Protein AF-A0A1G7EIA3-F1 (afdb_monomer_lite)

Radius of gyration: 13.45 Å; chains: 1; bounding box: 32×22×33 Å

Secondary structure (DSSP, 8-state):
--SS---EEEEEEEE-TT--HHHHHHHHTTHHHHHHHHH-GGGTT-EEEEEEEE---

Organism: NCBI:txid69960

pLDDT: mean 73.58, std 9.99, range [45.94, 85.62]

Sequence (57 aa):
MDEDGEEVLLIRTAMTKDTTENDFSGRFSGLTGRVRDALGEDRRGVFPVIRPIEAHA

Structure (mmCIF, N/CA/C/O backbone):
data_AF-A0A1G7EIA3-F1
#
_entry.id   AF-A0A1G7EIA3-F1
#
loop_
_atom_site.group_PDB
_atom_site.id
_atom_site.type_symbol
_atom_site.label_atom_id
_atom_site.label_alt_id
_atom_site.label_comp_id
_atom_site.label_asym_id
_atom_site.label_entity_id
_atom_site.label_seq_id
_atom_site.pdbx_PDB_ins_code
_atom_site.Cartn_x
_atom_site.Cartn_y
_atom_site.Cartn_z
_atom_site.occupancy
_atom_site.B_iso_or_equiv
_atom_site.auth_seq_id
_atom_site.auth_comp_id
_atom_site.auth_asym_id
_atom_site.auth_atom_id
_atom_site.pdbx_PDB_model_num
ATOM 1 N N . MET A 1 1 ? -3.515 -16.752 15.295 1.00 47.19 1 MET A N 1
ATOM 2 C CA . MET A 1 1 ? -4.229 -15.469 15.362 1.00 47.19 1 MET A CA 1
ATOM 3 C C . MET A 1 1 ? -3.307 -14.572 16.136 1.00 47.19 1 MET A C 1
ATOM 5 O O . MET A 1 1 ? -2.983 -14.936 17.257 1.00 47.19 1 MET A O 1
ATOM 9 N N . ASP A 1 2 ? -2.772 -13.546 15.490 1.00 50.56 2 ASP A N 1
ATOM 10 C CA . ASP A 1 2 ? -1.944 -12.548 16.159 1.00 50.56 2 ASP A CA 1
ATOM 11 C C . ASP A 1 2 ? -2.774 -11.924 17.296 1.00 50.56 2 ASP A C 1
ATOM 13 O O . ASP A 1 2 ? -3.982 -11.731 17.161 1.00 50.56 2 ASP A O 1
ATOM 17 N N . GLU A 1 3 ? -2.154 -11.783 18.465 1.00 57.91 3 GLU A N 1
ATOM 18 C CA . GLU A 1 3 ? -2.815 -11.730 19.782 1.00 57.91 3 GLU A CA 1
ATOM 19 C C . GLU A 1 3 ? -3.488 -10.381 20.116 1.00 57.91 3 GLU A C 1
ATOM 21 O O . GLU A 1 3 ? -4.050 -10.215 21.196 1.00 57.91 3 GLU A O 1
ATOM 26 N N . ASP A 1 4 ? -3.542 -9.473 19.145 1.00 57.91 4 ASP A N 1
ATOM 27 C CA . ASP A 1 4 ? -4.360 -8.267 19.114 1.00 57.91 4 ASP A CA 1
ATOM 28 C C . ASP A 1 4 ? -5.236 -8.377 17.862 1.00 57.91 4 ASP A C 1
ATOM 30 O O . ASP A 1 4 ? -4.711 -8.498 16.760 1.00 57.91 4 ASP A O 1
ATOM 34 N N . GLY A 1 5 ? -6.563 -8.394 17.997 1.00 57.72 5 GLY A N 1
ATOM 35 C CA . GLY A 1 5 ? -7.514 -8.643 16.898 1.00 57.72 5 GLY A CA 1
ATOM 36 C C . GLY A 1 5 ? -7.585 -7.559 15.807 1.00 57.72 5 GLY A C 1
ATOM 37 O O . GLY A 1 5 ? -8.678 -7.254 15.333 1.00 57.72 5 GLY A O 1
ATOM 38 N N . GLU A 1 6 ? -6.463 -6.948 15.432 1.00 66.88 6 GLU A N 1
ATOM 39 C CA . GLU A 1 6 ? -6.348 -5.988 14.343 1.00 66.88 6 GLU A CA 1
ATOM 40 C C . GLU A 1 6 ? -6.394 -6.726 12.999 1.00 66.88 6 GLU A C 1
ATOM 42 O O . GLU A 1 6 ? -5.542 -7.550 12.661 1.00 66.88 6 GLU A O 1
ATOM 47 N N . GLU A 1 7 ? -7.440 -6.456 12.220 1.00 72.12 7 GLU A N 1
ATOM 48 C CA . GLU A 1 7 ? -7.597 -7.027 10.887 1.00 72.12 7 GLU A CA 1
ATOM 49 C C . GLU A 1 7 ? -6.563 -6.390 9.944 1.00 72.12 7 GLU A C 1
ATOM 51 O O . GLU A 1 7 ? -6.591 -5.191 9.669 1.00 72.12 7 GLU A O 1
ATOM 56 N N . VAL A 1 8 ? -5.623 -7.194 9.443 1.00 77.88 8 VAL A N 1
ATOM 57 C CA . VAL A 1 8 ? -4.564 -6.734 8.533 1.00 77.88 8 VAL A CA 1
ATOM 58 C C . VAL A 1 8 ? -4.862 -7.186 7.106 1.00 77.88 8 VAL A C 1
ATOM 60 O O . VAL A 1 8 ? -5.064 -8.373 6.843 1.00 77.88 8 VAL A O 1
ATOM 63 N N . LEU A 1 9 ? -4.805 -6.252 6.150 1.00 82.19 9 LEU A N 1
ATOM 64 C CA . LEU A 1 9 ? -4.890 -6.570 4.723 1.00 82.19 9 LEU A CA 1
ATOM 65 C C . LEU A 1 9 ? -3.492 -6.615 4.107 1.00 82.19 9 LEU A C 1
ATOM 67 O O . LEU A 1 9 ? -2.886 -5.581 3.829 1.00 82.19 9 LEU A O 1
ATOM 71 N N . LEU A 1 10 ? -2.985 -7.818 3.844 1.00 82.44 10 LEU A N 1
ATOM 72 C CA . LEU A 1 10 ? -1.710 -7.991 3.151 1.00 82.44 10 LEU A CA 1
ATOM 73 C C . LEU A 1 10 ? -1.892 -7.889 1.630 1.00 82.44 10 LEU A C 1
ATOM 75 O O . LEU A 1 10 ? -2.544 -8.730 1.013 1.00 82.44 10 LEU A O 1
ATOM 79 N N . ILE A 1 11 ? -1.238 -6.907 1.014 1.00 83.12 11 ILE A N 1
ATOM 80 C CA . ILE A 1 11 ? -1.208 -6.710 -0.438 1.00 83.12 11 ILE A CA 1
ATOM 81 C C . ILE A 1 11 ? 0.178 -7.087 -0.948 1.00 83.12 11 ILE A C 1
ATOM 83 O O . ILE A 1 11 ? 1.173 -6.444 -0.616 1.00 83.12 11 ILE A O 1
ATOM 87 N N . ARG A 1 12 ? 0.247 -8.136 -1.770 1.00 82.44 12 ARG A N 1
ATOM 88 C CA . ARG A 1 12 ? 1.491 -8.577 -2.411 1.00 82.44 12 ARG A CA 1
ATOM 89 C C . ARG A 1 12 ? 1.607 -7.976 -3.801 1.00 82.44 12 ARG A C 1
ATOM 91 O O . ARG A 1 12 ? 0.737 -8.191 -4.640 1.00 82.44 12 ARG A O 1
ATOM 98 N N . THR A 1 13 ? 2.691 -7.255 -4.049 1.00 78.94 13 THR A N 1
ATOM 99 C CA . THR A 1 13 ? 2.948 -6.604 -5.337 1.00 78.94 13 THR A CA 1
ATOM 100 C C . THR A 1 13 ? 4.133 -7.267 -6.019 1.00 78.94 13 THR A C 1
ATOM 102 O O . THR A 1 13 ? 5.249 -7.195 -5.511 1.00 78.9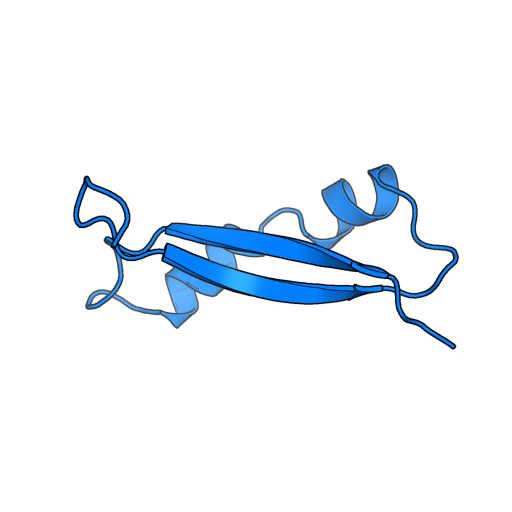4 13 THR A O 1
ATOM 105 N N . ALA A 1 14 ? 3.900 -7.913 -7.162 1.00 79.56 14 ALA A N 1
ATOM 106 C CA . ALA A 1 14 ? 4.981 -8.427 -7.994 1.00 79.56 14 ALA A CA 1
ATOM 107 C C . ALA A 1 14 ? 5.680 -7.261 -8.697 1.00 79.56 14 ALA A C 1
ATOM 109 O O . ALA A 1 14 ? 5.021 -6.423 -9.317 1.00 79.56 14 ALA A O 1
ATOM 110 N N . MET A 1 15 ? 7.003 -7.199 -8.581 1.00 73.50 15 MET A N 1
ATOM 111 C CA . MET A 1 15 ? 7.809 -6.144 -9.194 1.00 73.50 15 MET A CA 1
ATOM 112 C C . MET A 1 15 ? 8.736 -6.726 -10.253 1.00 73.50 15 MET A C 1
ATOM 114 O O . MET A 1 15 ? 9.222 -7.846 -10.107 1.00 73.50 15 MET A O 1
ATOM 118 N N . THR A 1 16 ? 9.010 -5.962 -11.311 1.00 77.75 16 THR A N 1
ATOM 119 C CA . THR A 1 16 ? 10.067 -6.321 -12.265 1.00 77.7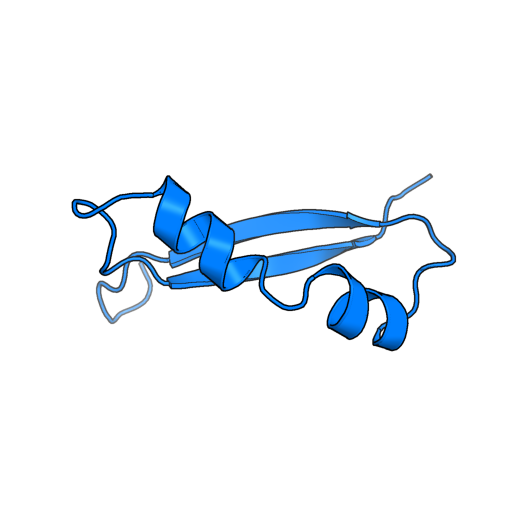5 16 THR A CA 1
ATOM 120 C C . THR A 1 16 ? 11.418 -6.314 -11.550 1.00 77.75 16 THR A C 1
ATOM 122 O O . THR A 1 16 ? 11.625 -5.480 -10.667 1.00 77.75 16 THR A O 1
ATOM 125 N N . LYS A 1 17 ? 12.335 -7.213 -11.937 1.00 70.44 17 LYS A N 1
ATOM 126 C CA . LYS A 1 17 ? 13.649 -7.396 -11.284 1.00 70.44 17 LYS A CA 1
ATOM 127 C C . LYS A 1 17 ? 14.468 -6.110 -11.151 1.00 70.44 17 LYS A C 1
ATOM 129 O O . LYS A 1 17 ? 15.231 -5.982 -10.205 1.00 70.44 17 LYS A O 1
ATOM 134 N N . ASP A 1 18 ? 14.276 -5.155 -12.054 1.00 72.44 18 ASP A N 1
ATOM 135 C CA . ASP A 1 18 ? 14.998 -3.878 -12.055 1.00 72.44 18 ASP A CA 1
ATOM 136 C C . ASP A 1 18 ? 14.419 -2.832 -11.087 1.00 72.44 18 ASP A C 1
ATOM 138 O O . ASP A 1 18 ? 14.876 -1.692 -11.059 1.00 72.44 18 ASP A O 1
ATOM 142 N N . THR A 1 19 ? 13.382 -3.175 -10.317 1.00 69.94 19 THR A N 1
ATOM 143 C CA . THR A 1 19 ? 12.759 -2.234 -9.381 1.00 69.94 19 THR A CA 1
ATOM 144 C C . THR A 1 19 ? 13.573 -2.145 -8.097 1.00 69.94 19 THR A C 1
ATOM 146 O O . THR A 1 19 ? 13.700 -3.129 -7.372 1.00 69.94 19 THR A O 1
ATOM 149 N N . THR A 1 20 ? 14.088 -0.956 -7.789 1.00 72.38 20 THR A N 1
ATOM 150 C CA . THR A 1 20 ? 14.812 -0.703 -6.536 1.00 72.38 20 THR A CA 1
ATOM 151 C C . THR A 1 20 ? 13.859 -0.394 -5.375 1.00 72.38 20 THR A C 1
ATOM 153 O O . THR A 1 20 ? 12.697 -0.036 -5.581 1.00 72.38 20 THR A O 1
ATOM 156 N N . GLU A 1 21 ? 14.346 -0.450 -4.131 1.00 69.75 21 GLU A N 1
ATOM 157 C CA . GLU A 1 21 ? 13.579 0.017 -2.960 1.00 69.75 21 GLU A CA 1
ATOM 158 C C . GLU A 1 21 ? 13.150 1.491 -3.091 1.00 69.75 21 GLU A C 1
ATOM 160 O O . GLU A 1 21 ? 12.080 1.882 -2.622 1.00 69.75 21 GLU A O 1
ATOM 165 N N . ASN A 1 22 ? 13.951 2.307 -3.785 1.00 70.19 22 ASN A N 1
ATOM 166 C CA . ASN A 1 22 ? 13.662 3.722 -4.014 1.00 70.19 22 ASN A CA 1
ATOM 167 C C . ASN A 1 22 ? 12.571 3.924 -5.084 1.00 70.19 22 ASN A C 1
ATOM 169 O O . ASN A 1 22 ? 11.739 4.824 -4.976 1.00 70.19 22 ASN A O 1
ATOM 173 N N . ASP A 1 23 ? 12.518 3.047 -6.093 1.00 71.62 23 ASP A N 1
ATOM 174 C CA . ASP A 1 23 ? 11.384 2.975 -7.017 1.00 71.62 23 ASP A CA 1
ATOM 175 C C . ASP A 1 23 ? 10.107 2.532 -6.297 1.00 71.62 23 ASP A C 1
ATOM 177 O O . ASP A 1 23 ? 9.026 3.040 -6.597 1.00 71.62 23 ASP A O 1
ATOM 181 N N . PHE A 1 24 ? 10.210 1.592 -5.351 1.00 72.12 24 PHE A N 1
ATOM 182 C CA . PHE A 1 24 ? 9.063 1.120 -4.578 1.00 72.12 24 PHE A CA 1
ATOM 183 C C . PHE A 1 24 ? 8.471 2.243 -3.722 1.00 72.12 24 PHE A C 1
ATOM 185 O O . PHE A 1 24 ? 7.279 2.527 -3.828 1.00 72.12 24 PHE A O 1
ATOM 192 N N . SER A 1 25 ? 9.290 2.939 -2.931 1.00 72.62 25 SER A N 1
ATOM 193 C CA . SER A 1 25 ? 8.804 4.035 -2.086 1.00 72.62 25 SER A CA 1
ATOM 194 C C . SER A 1 25 ? 8.142 5.148 -2.910 1.00 72.62 25 SER A C 1
ATOM 196 O O . SER A 1 25 ? 7.065 5.616 -2.546 1.00 72.62 25 SER A O 1
ATOM 198 N N . GLY A 1 26 ? 8.717 5.514 -4.062 1.00 74.06 26 GLY A N 1
ATOM 199 C CA . GLY A 1 26 ? 8.166 6.535 -4.954 1.00 74.06 26 GLY A CA 1
ATOM 200 C C . GLY A 1 26 ? 6.884 6.108 -5.675 1.00 74.06 26 GLY A C 1
ATOM 201 O O . GLY A 1 26 ? 5.912 6.863 -5.701 1.00 74.06 26 GLY A O 1
ATOM 202 N N . ARG A 1 27 ? 6.847 4.897 -6.246 1.00 70.62 27 ARG A N 1
ATOM 203 C CA . ARG A 1 27 ? 5.702 4.408 -7.044 1.00 70.62 27 ARG A CA 1
ATOM 204 C C . ARG A 1 27 ? 4.508 4.003 -6.190 1.00 70.62 27 ARG A C 1
ATOM 206 O O . ARG A 1 27 ? 3.370 4.126 -6.638 1.00 70.62 27 ARG A O 1
ATOM 213 N N . PHE A 1 28 ? 4.766 3.503 -4.986 1.00 72.81 28 PHE A N 1
ATOM 214 C CA . PHE A 1 28 ? 3.736 3.014 -4.071 1.00 72.81 28 PHE A CA 1
ATOM 215 C C . PHE A 1 28 ? 3.400 4.033 -2.982 1.00 72.81 28 PHE A C 1
ATOM 217 O O . PHE A 1 28 ? 2.511 3.782 -2.163 1.00 72.81 28 PHE A O 1
ATOM 224 N N . SER A 1 29 ? 4.034 5.213 -3.018 1.00 70.12 29 SER A N 1
ATOM 225 C CA . SER A 1 29 ? 3.610 6.373 -2.241 1.00 70.12 29 SER A CA 1
ATOM 226 C C . SER A 1 29 ? 2.125 6.643 -2.489 1.00 70.12 29 SER A C 1
ATOM 228 O O . SER A 1 29 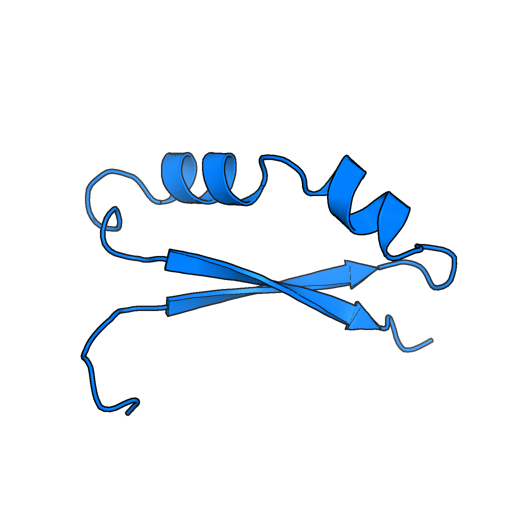? 1.675 6.837 -3.619 1.00 70.12 29 SER A O 1
ATOM 230 N N . GLY A 1 30 ? 1.334 6.586 -1.419 1.00 76.50 30 GLY A N 1
ATOM 231 C CA . GLY A 1 30 ? -0.112 6.790 -1.475 1.00 76.50 30 GLY A CA 1
ATOM 232 C C . GLY A 1 30 ? -0.950 5.570 -1.874 1.00 76.50 30 GLY A C 1
ATOM 233 O O . GLY A 1 30 ? -2.176 5.673 -1.821 1.00 76.50 30 GLY A O 1
ATOM 234 N N . LEU A 1 31 ? -0.363 4.405 -2.199 1.00 80.81 31 LEU A N 1
ATOM 235 C CA . LEU A 1 31 ? -1.158 3.192 -2.454 1.00 80.81 31 LEU A CA 1
ATOM 236 C C . LEU A 1 31 ? -1.942 2.779 -1.202 1.00 80.81 31 LEU A C 1
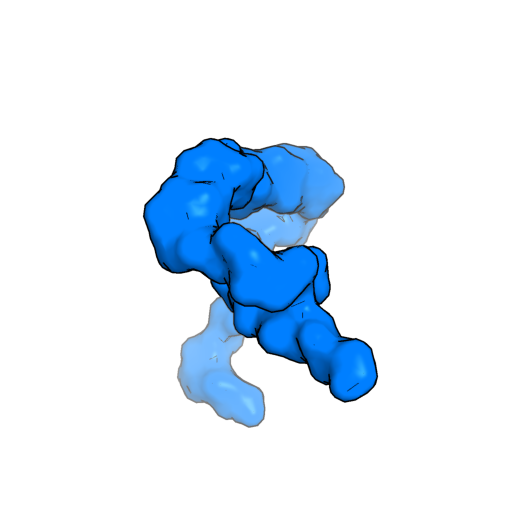ATOM 238 O O . LEU A 1 31 ? -3.120 2.459 -1.310 1.00 80.81 31 LEU A O 1
ATOM 242 N N . THR A 1 32 ? -1.332 2.871 -0.018 1.00 78.62 32 THR A N 1
ATOM 243 C CA . THR A 1 32 ? -2.022 2.668 1.267 1.00 78.62 32 THR A CA 1
ATOM 244 C C . THR A 1 32 ? -3.267 3.553 1.368 1.00 78.62 32 THR A C 1
ATOM 246 O O . THR A 1 32 ? -4.327 3.065 1.740 1.00 78.62 32 THR A O 1
ATOM 249 N N . GLY A 1 33 ? -3.170 4.833 0.986 1.00 80.50 33 GLY A N 1
ATOM 250 C CA . GLY A 1 33 ? -4.307 5.760 0.974 1.00 80.50 33 GLY A CA 1
ATOM 251 C C . GLY A 1 33 ? -5.413 5.308 0.022 1.00 80.50 33 GLY A C 1
ATOM 252 O O . GLY A 1 33 ? -6.547 5.132 0.445 1.00 80.50 33 GLY A O 1
ATOM 253 N N . ARG A 1 34 ? -5.061 4.992 -1.231 1.00 84.81 34 ARG A N 1
ATOM 254 C CA . ARG A 1 34 ? -6.023 4.509 -2.239 1.00 84.81 34 ARG A CA 1
ATOM 255 C C . ARG A 1 34 ? -6.716 3.212 -1.831 1.00 84.81 34 ARG A C 1
ATOM 257 O O . ARG A 1 34 ? -7.895 3.032 -2.108 1.00 84.81 34 ARG A O 1
ATOM 264 N N . VAL A 1 35 ? -5.983 2.303 -1.193 1.00 83.50 35 VAL A N 1
ATOM 265 C CA . VAL A 1 35 ? -6.542 1.051 -0.674 1.00 83.50 35 VAL A CA 1
ATOM 266 C C . VAL A 1 35 ? -7.542 1.347 0.437 1.00 83.50 35 VAL A C 1
ATOM 268 O O . VAL A 1 35 ? -8.623 0.772 0.431 1.00 83.50 35 VAL A O 1
ATOM 271 N N . ARG A 1 36 ? -7.224 2.266 1.354 1.00 81.81 36 ARG A N 1
ATOM 272 C CA . ARG A 1 36 ? -8.155 2.677 2.413 1.00 81.81 36 ARG A CA 1
ATOM 273 C C . ARG A 1 36 ? -9.411 3.333 1.848 1.00 81.81 36 ARG A C 1
ATOM 275 O O . ARG A 1 36 ? -10.501 3.002 2.297 1.00 81.81 36 ARG A O 1
ATOM 282 N N . ASP A 1 37 ? -9.267 4.187 0.838 1.00 85.31 37 ASP A N 1
ATOM 283 C CA . ASP A 1 37 ? -10.407 4.814 0.163 1.00 85.31 37 ASP A CA 1
ATOM 284 C C . ASP A 1 37 ? -11.299 3.764 -0.522 1.00 85.31 37 ASP A C 1
ATOM 286 O O . ASP A 1 37 ? -12.522 3.819 -0.415 1.00 85.31 37 ASP A O 1
ATOM 290 N N . ALA A 1 38 ? -10.695 2.767 -1.180 1.00 85.62 38 ALA A N 1
ATOM 291 C CA . ALA A 1 38 ? -11.415 1.691 -1.862 1.00 85.62 38 ALA A CA 1
ATOM 292 C C . ALA A 1 38 ? -12.080 0.688 -0.903 1.00 85.62 38 ALA A C 1
ATOM 294 O O . ALA A 1 38 ? -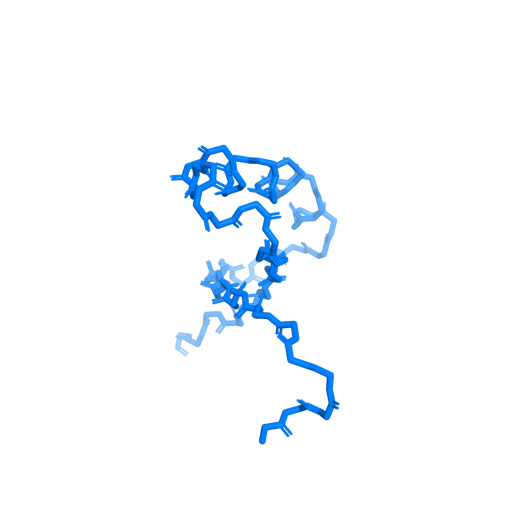13.114 0.114 -1.240 1.00 85.62 38 ALA A O 1
ATOM 295 N N . LEU A 1 39 ? -11.493 0.460 0.275 1.00 83.94 39 LEU A N 1
ATOM 296 C CA . LEU A 1 39 ? -12.055 -0.406 1.315 1.00 83.94 39 LEU A CA 1
ATOM 297 C C . LEU A 1 39 ? -13.325 0.176 1.949 1.00 83.94 39 LEU A C 1
ATOM 299 O O . LEU A 1 39 ? -14.123 -0.582 2.499 1.00 83.94 39 LEU A O 1
ATOM 303 N N . GLY A 1 40 ? -13.524 1.491 1.844 1.00 82.62 40 GLY A N 1
ATOM 304 C CA . GLY A 1 40 ? -14.712 2.162 2.349 1.00 82.62 40 GLY A CA 1
ATOM 305 C C . GLY A 1 40 ? -14.791 2.207 3.877 1.00 82.62 40 GLY A C 1
ATOM 306 O O . GLY A 1 40 ? -13.853 1.865 4.601 1.00 82.62 40 GLY A O 1
ATOM 307 N N . GLU A 1 41 ? -15.930 2.683 4.382 1.00 79.00 41 GLU A N 1
ATOM 308 C CA . GLU A 1 41 ? -16.097 2.966 5.811 1.00 79.00 41 GLU A CA 1
ATOM 309 C C . GLU A 1 41 ? -16.111 1.709 6.686 1.00 79.00 41 GLU A C 1
ATOM 311 O O . GLU A 1 41 ? -15.550 1.734 7.782 1.00 79.00 41 GLU A O 1
ATOM 316 N N . ASP A 1 42 ? -16.655 0.603 6.171 1.00 75.94 42 ASP A N 1
ATOM 317 C CA . ASP A 1 42 ? -16.790 -0.674 6.884 1.00 75.94 42 ASP A CA 1
ATOM 318 C C . ASP A 1 42 ? -15.446 -1.306 7.270 1.00 75.94 42 ASP A C 1
ATOM 320 O O . ASP A 1 42 ? -15.375 -2.125 8.183 1.00 75.94 42 ASP A O 1
ATOM 324 N N . ARG A 1 43 ? -14.363 -0.925 6.584 1.00 74.44 43 ARG A N 1
ATOM 325 C CA . ARG A 1 43 ? -13.018 -1.486 6.769 1.00 74.44 43 ARG A CA 1
ATOM 326 C C . ARG A 1 43 ? -11.973 -0.427 7.119 1.00 74.44 43 ARG A C 1
ATOM 328 O O . ARG A 1 43 ? -10.779 -0.653 6.952 1.00 74.44 43 ARG A O 1
ATOM 335 N N . ARG A 1 44 ? -12.393 0.719 7.675 1.00 73.50 44 ARG A N 1
ATOM 336 C CA . ARG A 1 44 ? -11.480 1.776 8.169 1.00 73.50 44 ARG A CA 1
ATOM 337 C C . ARG A 1 44 ? -10.497 1.295 9.240 1.00 73.50 44 ARG A C 1
ATOM 339 O O . ARG A 1 44 ? -9.427 1.890 9.359 1.00 73.50 44 ARG A O 1
ATOM 346 N N . GLY A 1 45 ? -10.876 0.271 10.010 1.00 78.00 45 GLY A N 1
ATOM 347 C CA . GLY A 1 45 ? -10.031 -0.361 11.029 1.00 78.00 45 GLY A CA 1
ATOM 348 C C . GLY A 1 45 ? -8.990 -1.328 10.465 1.00 78.00 45 GLY A C 1
ATOM 349 O O . GLY A 1 45 ? -8.164 -1.820 11.220 1.00 78.00 45 GLY A O 1
ATOM 350 N N . VAL A 1 46 ? -9.016 -1.594 9.156 1.00 81.38 46 VAL A N 1
ATOM 351 C CA . VAL A 1 46 ? -8.072 -2.496 8.502 1.00 81.38 46 VAL A CA 1
ATOM 352 C C . VAL A 1 46 ? -6.835 -1.720 8.084 1.00 81.38 46 VAL A C 1
ATOM 354 O O . VAL A 1 46 ? -6.926 -0.768 7.300 1.00 81.38 46 VAL A O 1
ATOM 357 N N . PHE A 1 47 ? -5.666 -2.145 8.558 1.00 80.94 47 PHE A N 1
ATOM 358 C CA . PHE A 1 47 ? -4.401 -1.554 8.135 1.00 80.94 47 PHE A CA 1
ATOM 359 C C . PHE A 1 47 ? -3.823 -2.323 6.934 1.00 80.94 47 PHE A C 1
ATOM 361 O O . PHE A 1 47 ? -3.481 -3.504 7.059 1.00 80.94 47 PHE A O 1
ATOM 368 N N . PRO A 1 48 ? -3.708 -1.702 5.744 1.00 80.56 48 PRO A N 1
ATOM 369 C CA . PRO A 1 48 ? -3.133 -2.375 4.592 1.00 80.56 48 PRO A CA 1
ATOM 370 C C . PRO A 1 48 ? -1.603 -2.375 4.657 1.00 80.56 48 PRO A C 1
ATOM 372 O O . PRO A 1 48 ? -0.959 -1.325 4.704 1.00 80.56 48 PRO A O 1
ATOM 375 N N . VAL A 1 49 ? -1.017 -3.568 4.581 1.00 83.00 49 VAL A N 1
ATOM 376 C CA . VAL A 1 49 ? 0.431 -3.789 4.524 1.00 83.00 49 VAL A CA 1
ATOM 377 C C . VAL A 1 49 ? 0.805 -4.171 3.099 1.00 83.00 49 VAL A C 1
ATOM 379 O O . VAL A 1 49 ? 0.397 -5.218 2.600 1.00 83.00 49 VAL A O 1
ATOM 382 N N . ILE A 1 50 ? 1.593 -3.329 2.431 1.00 80.06 50 ILE A N 1
ATOM 383 C CA . ILE A 1 50 ? 2.058 -3.584 1.062 1.00 80.06 50 ILE A CA 1
ATOM 384 C C . ILE A 1 50 ? 3.433 -4.237 1.141 1.00 80.06 50 ILE A C 1
ATOM 386 O O . ILE A 1 50 ? 4.368 -3.654 1.689 1.00 80.06 50 ILE A O 1
ATOM 390 N N . ARG A 1 51 ? 3.560 -5.445 0.589 1.00 77.88 51 ARG A N 1
ATOM 391 C CA . ARG A 1 51 ? 4.824 -6.179 0.538 1.00 77.88 51 ARG A CA 1
ATOM 392 C C . ARG A 1 51 ? 5.211 -6.463 -0.915 1.00 77.88 51 ARG A C 1
ATOM 394 O O . ARG A 1 51 ? 4.461 -7.166 -1.603 1.00 77.88 51 ARG A O 1
ATOM 401 N N . PRO A 1 52 ? 6.380 -5.992 -1.376 1.00 74.81 52 PRO A N 1
ATOM 402 C CA . PRO A 1 52 ? 6.910 -6.426 -2.653 1.00 74.81 52 PRO A CA 1
ATOM 403 C C . PRO A 1 52 ? 7.246 -7.918 -2.584 1.00 74.81 52 PRO A C 1
ATOM 405 O O . PRO A 1 52 ? 7.797 -8.404 -1.597 1.00 74.81 52 PRO A O 1
ATOM 408 N N . ILE A 1 53 ? 6.871 -8.651 -3.627 1.00 78.94 53 ILE A N 1
ATOM 409 C CA . ILE A 1 53 ? 7.343 -10.013 -3.860 1.00 78.94 53 ILE A CA 1
ATOM 410 C C . ILE A 1 53 ? 8.253 -9.977 -5.083 1.00 78.94 53 ILE A C 1
ATOM 412 O O . ILE A 1 53 ? 7.911 -9.363 -6.098 1.00 78.94 53 ILE A O 1
ATOM 416 N N . GLU A 1 54 ? 9.425 -10.600 -4.975 1.00 66.25 54 GLU A N 1
ATOM 417 C CA . GLU A 1 54 ? 10.313 -10.772 -6.121 1.00 66.25 54 GLU A CA 1
ATOM 418 C C . GLU A 1 54 ? 9.551 -11.552 -7.197 1.00 66.25 54 GLU A C 1
ATOM 420 O O . GLU A 1 54 ? 9.025 -12.639 -6.937 1.00 66.25 54 GLU A O 1
ATOM 425 N N . ALA A 1 55 ? 9.437 -10.988 -8.403 1.00 55.75 55 ALA A N 1
ATOM 426 C CA . ALA A 1 55 ? 8.917 -11.747 -9.527 1.00 55.75 55 ALA A CA 1
ATOM 427 C C . ALA A 1 55 ? 9.956 -12.819 -9.883 1.00 55.75 55 ALA A C 1
ATOM 429 O O . ALA A 1 55 ? 10.971 -12.535 -10.525 1.00 55.75 55 ALA A O 1
ATOM 430 N N . HIS A 1 56 ? 9.722 -14.051 -9.429 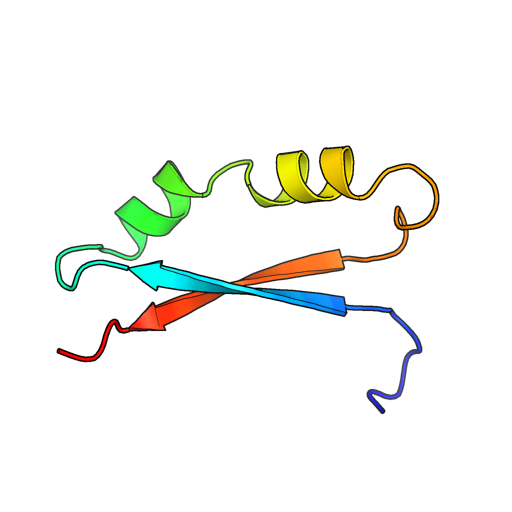1.00 46.34 56 HIS A N 1
ATOM 431 C CA . HIS A 1 56 ? 10.442 -15.207 -9.942 1.00 46.34 56 HIS A CA 1
ATOM 432 C C . HIS A 1 56 ? 10.119 -15.343 -11.434 1.00 46.34 56 HIS A C 1
ATOM 434 O O . HIS A 1 56 ? 8.976 -15.601 -11.809 1.00 46.34 56 HIS A O 1
ATOM 440 N N . ALA A 1 57 ? 11.139 -15.104 -12.257 1.00 45.94 57 ALA A N 1
ATOM 441 C CA . ALA A 1 57 ? 11.215 -15.590 -13.628 1.00 45.94 57 ALA A CA 1
ATOM 442 C C . ALA A 1 57 ? 11.796 -17.004 -13.613 1.00 45.94 57 ALA A C 1
ATOM 444 O O . ALA A 1 57 ? 12.733 -17.212 -12.801 1.00 45.94 57 ALA A O 1
#

Foldseek 3Di:
DPPDPQAEAEAEDEDDPPQDPVNCCVVCVCVQVVVCVVVPDVCVSYRYDYDYDYPDD